Protein AF-A0A914RM95-F1 (afdb_monomer)

Nearest PDB structures (foldseek):
  8f5h-assembly1_A  TM=6.130E-01  e=3.244E-01  Mus musculus

Organism: Parascaris equorum (NCBI:txid6256)

Foldseek 3Di:
DVVVVVVVLVVVLVVVLVVLLVVLLVLCLVVLPDVQVPDPDPDPPDGDPSCVVVVVVVVVVLVVLPVPDDPVSSVVSVVSNVVSNVVSCVVRRVVVLVVLQVVLLVLLLPPPQVVNVVLLVCLVPDDQVCNLVSSVVSSNSSAGSVRSNVSSVPHPSNPVPDPPPVCPDD

Solvent-accessible surface area (backbone atoms only — not comparable to full-atom values): 9886 Å² total; per-residue (Å²): 112,71,65,58,54,52,50,54,48,51,50,52,51,49,55,50,35,53,54,49,31,54,51,52,41,57,64,40,51,65,55,39,75,47,74,68,86,76,57,90,65,92,48,98,83,63,70,61,77,85,51,49,65,57,54,52,52,52,52,53,52,53,51,53,46,56,75,73,49,55,71,72,57,37,54,57,46,49,55,52,44,50,52,33,50,52,50,34,46,48,56,53,34,54,44,46,44,55,48,52,52,51,52,22,49,51,44,64,67,65,44,57,69,72,59,44,56,52,52,52,53,48,58,70,73,48,62,76,86,49,33,37,67,71,28,42,89,59,70,25,41,86,53,50,63,71,56,50,53,51,52,57,68,69,37,82,87,55,68,88,79,65,84,77,71,80,76,75,74,130

Secondary structure (DSSP, 8-state):
-HHHHHHHHHHHHHHHHHHHHHHHHHHHHHHHTS-GGG---SSTT---GGGHHHHHHHHHHHHHHHHHS-HHHHHHHHHHHHHHHHHHIIIIIIIHHHHHHHHHHHHHHHS-HHHHHHHHHHHHHS-GGGHHHHHGGGT-TTS-HHHHHHHHHT-TTS-TT---------

Radius of gyration: 24.72 Å; Cα contacts (8 Å, |Δi|>4): 115; chains: 1; bounding box: 61×26×82 Å

pLDDT: mean 83.57, std 12.88, range [36.59, 94.31]

Sequence (170 aa):
MAEMYRHVWRQRATDMAIAFHQFVRVQLTAYAKLNWFSMDGTKPTDITPSFCPFLLEIRLLLGRIAASISPDSAFTLYSLLNEKIADALMHGVLLFQKFEEAISSLRLLSVPTGSAILLRSEIKKSPEEMTAAILAPYDASVISRRRALTLFEQRCDLQLNSDVTLRLYR

Structure (mmCIF, N/CA/C/O backbone):
data_AF-A0A914RM95-F1
#
_entry.id   AF-A0A914RM95-F1
#
loop_
_atom_site.group_PDB
_atom_site.id
_atom_site.type_symbol
_atom_site.label_atom_id
_atom_site.label_alt_id
_atom_site.label_comp_id
_atom_site.label_asym_id
_atom_site.label_entity_id
_atom_site.label_seq_id
_atom_site.pdbx_PDB_ins_code
_atom_site.Cartn_x
_atom_site.Cartn_y
_atom_site.Cartn_z
_atom_site.occupancy
_atom_site.B_iso_or_equiv
_atom_site.auth_seq_id
_atom_site.auth_comp_id
_atom_site.auth_asym_id
_atom_site.auth_atom_id
_atom_site.pdbx_PDB_model_num
ATOM 1 N N . MET A 1 1 ? 16.823 13.317 -38.630 1.00 57.78 1 MET A N 1
ATOM 2 C CA . MET A 1 1 ? 16.647 11.858 -38.432 1.00 57.78 1 MET A CA 1
ATOM 3 C C . MET A 1 1 ? 16.843 11.442 -36.968 1.00 57.78 1 MET A C 1
ATOM 5 O O . MET A 1 1 ? 15.940 10.829 -36.420 1.00 57.78 1 MET A O 1
ATOM 9 N N . ALA A 1 2 ? 17.937 11.833 -36.297 1.00 78.81 2 ALA A N 1
ATOM 10 C CA . ALA A 1 2 ? 18.174 11.524 -34.874 1.00 78.81 2 ALA A CA 1
ATOM 11 C C . ALA A 1 2 ? 17.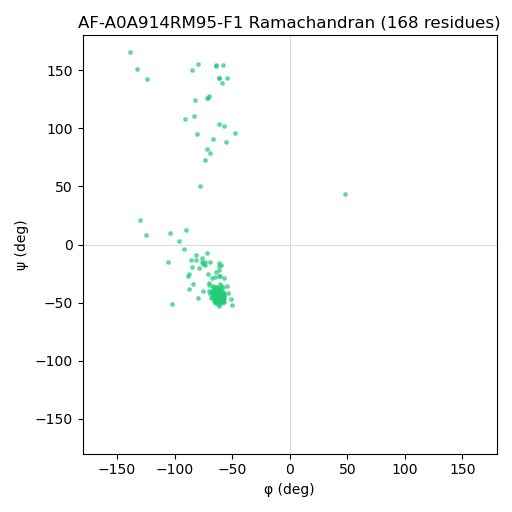079 12.039 -33.909 1.00 78.81 2 ALA A C 1
ATOM 13 O O . ALA A 1 2 ? 16.715 11.341 -32.967 1.00 78.81 2 ALA A O 1
ATOM 14 N N . GLU A 1 3 ? 16.503 13.217 -34.176 1.00 85.50 3 GLU A N 1
ATOM 15 C CA . GLU A 1 3 ? 15.447 13.793 -33.325 1.00 85.50 3 GLU A CA 1
ATOM 16 C C . GLU A 1 3 ? 14.142 12.981 -33.360 1.00 85.50 3 GLU A C 1
ATOM 18 O O . GLU A 1 3 ? 13.496 12.786 -32.335 1.00 85.50 3 GLU A O 1
ATOM 23 N N . MET A 1 4 ? 13.800 12.417 -34.523 1.00 88.56 4 MET A N 1
ATOM 24 C CA . MET A 1 4 ? 12.638 11.538 -34.682 1.00 88.56 4 MET A CA 1
ATOM 25 C C . MET A 1 4 ? 12.804 10.254 -33.859 1.00 88.56 4 MET A C 1
ATOM 27 O O . MET A 1 4 ? 11.901 9.876 -33.119 1.00 88.56 4 MET A O 1
ATOM 31 N N . TYR A 1 5 ? 13.977 9.615 -33.920 1.00 86.50 5 TYR A N 1
ATOM 32 C CA . TYR A 1 5 ? 14.265 8.418 -33.121 1.00 86.50 5 TYR A CA 1
ATOM 33 C C . TYR A 1 5 ? 14.263 8.705 -31.619 1.00 86.50 5 TYR A C 1
ATOM 35 O O . TYR A 1 5 ? 13.740 7.907 -30.842 1.00 86.50 5 TYR A O 1
ATOM 43 N N . ARG A 1 6 ? 14.781 9.866 -31.205 1.00 87.75 6 ARG A N 1
ATOM 44 C CA . ARG A 1 6 ? 14.726 10.316 -29.811 1.00 87.75 6 ARG A CA 1
ATOM 45 C C . ARG A 1 6 ? 13.286 10.514 -29.338 1.00 87.75 6 ARG A C 1
ATOM 47 O O . ARG A 1 6 ? 12.959 10.121 -28.221 1.00 87.75 6 ARG A O 1
ATOM 54 N N . HIS A 1 7 ? 12.433 11.100 -30.176 1.00 90.19 7 HIS A N 1
ATOM 55 C CA . HIS A 1 7 ? 11.020 11.292 -29.860 1.00 90.19 7 HIS A CA 1
ATOM 56 C C . HIS A 1 7 ? 10.283 9.953 -29.715 1.00 90.19 7 HIS A C 1
ATOM 58 O O . HIS A 1 7 ? 9.648 9.717 -28.691 1.00 90.19 7 HIS A O 1
ATOM 64 N N . VAL A 1 8 ? 10.451 9.040 -30.679 1.00 92.19 8 VAL A N 1
ATOM 65 C CA . VAL A 1 8 ? 9.842 7.697 -30.637 1.00 92.19 8 VAL A CA 1
ATOM 66 C C . VAL A 1 8 ? 10.322 6.905 -29.420 1.00 92.19 8 VAL A C 1
ATOM 68 O O . VAL A 1 8 ? 9.522 6.242 -28.762 1.00 92.19 8 VAL A O 1
ATOM 71 N N . TRP A 1 9 ? 11.612 6.989 -29.085 1.00 89.75 9 TRP A N 1
ATOM 72 C CA . TRP A 1 9 ? 12.155 6.365 -27.879 1.00 89.75 9 TRP A CA 1
ATOM 73 C C . TRP A 1 9 ? 11.481 6.892 -26.611 1.00 89.75 9 TRP A C 1
ATOM 75 O O . TRP A 1 9 ? 11.010 6.099 -25.798 1.00 89.75 9 TRP A O 1
ATOM 85 N N . ARG A 1 10 ? 11.391 8.220 -26.460 1.00 90.12 10 ARG A N 1
ATOM 86 C CA . ARG A 1 10 ? 10.730 8.842 -25.304 1.00 90.12 10 ARG A CA 1
ATOM 87 C C . ARG A 1 10 ? 9.282 8.393 -25.183 1.00 90.12 10 ARG A C 1
ATOM 89 O O . ARG A 1 10 ? 8.879 7.999 -24.098 1.00 90.12 10 ARG A O 1
ATOM 96 N N . GLN A 1 11 ? 8.540 8.389 -26.288 1.00 92.31 11 GLN A N 1
ATOM 97 C CA . GLN A 1 11 ? 7.151 7.942 -26.298 1.00 92.31 11 GLN A CA 1
ATOM 98 C C . GLN A 1 11 ? 7.023 6.492 -25.813 1.00 92.31 11 GLN A C 1
ATOM 100 O O . GLN A 1 11 ? 6.269 6.222 -24.885 1.00 92.31 11 GLN A O 1
ATOM 105 N N . ARG A 1 12 ? 7.839 5.573 -26.347 1.00 91.25 12 ARG A N 1
ATOM 106 C CA . ARG A 1 12 ? 7.836 4.166 -25.910 1.00 91.25 12 ARG A CA 1
ATOM 107 C C . ARG A 1 12 ? 8.221 3.997 -24.442 1.00 91.25 12 ARG A C 1
ATOM 109 O O . ARG A 1 12 ? 7.618 3.186 -23.747 1.00 91.25 12 ARG A O 1
ATOM 116 N N . ALA A 1 13 ? 9.212 4.750 -23.968 1.00 90.81 13 ALA A N 1
ATOM 117 C CA . ALA A 1 13 ? 9.614 4.734 -22.566 1.00 90.81 13 ALA A CA 1
ATOM 118 C C . ALA A 1 13 ? 8.481 5.229 -21.651 1.00 90.81 13 ALA A C 1
ATOM 120 O O . ALA A 1 13 ? 8.244 4.642 -20.596 1.00 90.81 13 ALA A O 1
ATOM 121 N N . THR A 1 14 ? 7.746 6.262 -22.069 1.00 91.50 14 THR A N 1
ATOM 122 C CA . THR A 1 14 ? 6.565 6.763 -21.356 1.00 91.50 14 THR A CA 1
ATOM 123 C C . THR A 1 14 ? 5.443 5.729 -21.323 1.00 91.50 14 THR A C 1
ATOM 125 O O . THR A 1 14 ? 4.934 5.441 -20.242 1.00 91.50 14 THR A O 1
ATOM 128 N N . ASP A 1 15 ? 5.098 5.124 -22.460 1.00 93.00 15 ASP A N 1
ATOM 129 C CA . ASP A 1 15 ? 4.050 4.096 -22.532 1.00 93.00 15 ASP A CA 1
ATOM 130 C C . ASP A 1 15 ? 4.394 2.894 -21.640 1.00 93.00 15 ASP A C 1
ATOM 132 O O . ASP A 1 15 ? 3.560 2.405 -20.872 1.00 93.00 15 ASP A O 1
ATOM 136 N N . MET A 1 16 ? 5.660 2.469 -21.668 1.00 91.25 16 MET A N 1
ATOM 137 C CA . MET A 1 16 ? 6.171 1.413 -20.801 1.00 91.25 16 MET A CA 1
ATOM 138 C C . MET A 1 16 ? 6.083 1.792 -19.319 1.00 91.25 16 MET A C 1
ATOM 140 O O . MET A 1 16 ? 5.662 0.971 -18.506 1.00 91.25 16 MET A O 1
ATOM 144 N N . ALA A 1 17 ? 6.438 3.027 -18.959 1.00 92.00 17 ALA A N 1
ATOM 145 C CA . ALA A 1 17 ? 6.336 3.507 -17.585 1.00 92.00 17 ALA A CA 1
ATOM 146 C C . ALA A 1 17 ? 4.877 3.563 -17.097 1.00 92.00 17 ALA A C 1
ATOM 148 O O . ALA A 1 17 ? 4.612 3.224 -15.945 1.00 92.00 17 ALA A O 1
ATOM 149 N N . ILE A 1 18 ? 3.921 3.932 -17.956 1.00 92.31 18 ILE A N 1
ATOM 150 C CA . ILE A 1 18 ? 2.487 3.934 -17.624 1.00 92.31 18 ILE A CA 1
ATOM 151 C C . ILE A 1 18 ? 1.986 2.508 -17.375 1.00 92.31 18 ILE A C 1
ATOM 153 O O . ILE A 1 18 ? 1.355 2.253 -16.347 1.00 92.31 18 ILE A O 1
ATOM 157 N N . ALA A 1 19 ? 2.292 1.571 -18.276 1.00 92.56 19 ALA A N 1
ATOM 158 C CA . ALA A 1 19 ? 1.903 0.170 -18.118 1.00 92.56 19 ALA A CA 1
ATOM 159 C C . ALA A 1 19 ? 2.526 -0.446 -16.855 1.00 92.56 19 ALA A C 1
ATOM 161 O O . ALA A 1 19 ? 1.851 -1.116 -16.072 1.00 92.56 19 ALA A O 1
ATOM 162 N N . PHE A 1 20 ? 3.803 -0.152 -16.608 1.00 91.94 20 PHE A N 1
ATOM 163 C CA . PHE A 1 20 ? 4.497 -0.581 -15.403 1.00 91.94 20 PHE A CA 1
ATOM 164 C C . PHE A 1 20 ? 3.880 0.012 -14.134 1.00 91.94 20 PHE A C 1
ATOM 166 O O . PHE A 1 20 ? 3.701 -0.703 -13.153 1.00 91.94 20 PHE A O 1
ATOM 173 N N . HIS A 1 21 ? 3.489 1.287 -14.153 1.00 92.06 21 HIS A N 1
ATOM 174 C CA . HIS A 1 21 ? 2.817 1.914 -13.019 1.00 92.06 21 HIS A CA 1
ATOM 175 C C . HIS A 1 21 ? 1.512 1.190 -12.659 1.00 92.06 21 HIS A C 1
ATOM 177 O O . HIS A 1 21 ? 1.269 0.891 -11.490 1.00 92.06 21 HIS A O 1
ATOM 183 N N . GLN A 1 22 ? 0.687 0.866 -13.658 1.00 90.75 22 GLN A N 1
ATOM 184 C CA . GLN A 1 22 ? -0.554 0.115 -13.446 1.00 90.75 22 GLN A CA 1
ATOM 185 C C . GLN A 1 22 ? -0.276 -1.267 -12.848 1.00 90.75 22 GLN A C 1
ATOM 187 O O . GLN A 1 22 ? -0.914 -1.652 -11.869 1.00 90.75 22 GLN A O 1
ATOM 192 N N . PHE A 1 23 ? 0.715 -1.973 -13.390 1.00 90.69 23 PHE A N 1
ATOM 193 C CA . PHE A 1 23 ? 1.163 -3.260 -12.873 1.00 90.69 23 PHE A CA 1
ATOM 194 C C . PHE A 1 23 ? 1.598 -3.174 -11.396 1.00 90.69 23 PHE A C 1
ATOM 196 O O . PHE A 1 23 ? 1.099 -3.932 -10.563 1.00 90.69 23 PHE A O 1
ATOM 203 N N . VAL A 1 24 ? 2.452 -2.202 -11.046 1.00 90.44 24 VAL A N 1
ATOM 204 C CA . VAL A 1 24 ? 2.915 -1.984 -9.666 1.00 90.44 24 VAL A CA 1
ATOM 205 C C . VAL A 1 24 ? 1.736 -1.706 -8.730 1.00 90.44 24 VAL A C 1
ATOM 207 O O . VAL A 1 24 ? 1.651 -2.304 -7.660 1.00 90.44 24 VAL A O 1
ATOM 210 N N . ARG A 1 25 ? 0.789 -0.846 -9.129 1.00 88.38 25 ARG A N 1
ATOM 211 C CA . ARG A 1 25 ? -0.395 -0.530 -8.311 1.00 88.38 25 ARG A CA 1
ATOM 212 C C . ARG A 1 25 ? -1.244 -1.761 -8.006 1.00 88.38 25 ARG A C 1
ATOM 214 O O . ARG A 1 25 ? -1.693 -1.924 -6.871 1.00 88.38 25 ARG A O 1
ATOM 221 N N . VAL A 1 26 ? -1.465 -2.623 -8.997 1.00 87.19 26 VAL A N 1
ATOM 222 C CA . VAL A 1 26 ? -2.238 -3.858 -8.808 1.00 87.19 26 VAL A CA 1
ATOM 223 C C . VAL A 1 26 ? -1.526 -4.788 -7.827 1.00 87.19 26 VAL A C 1
ATOM 225 O O . VAL A 1 26 ? -2.153 -5.228 -6.863 1.00 87.19 26 VAL A O 1
ATOM 228 N N . GLN A 1 27 ? -0.218 -5.008 -7.993 1.00 85.88 27 GLN A N 1
ATOM 229 C CA . GLN A 1 27 ? 0.545 -5.871 -7.082 1.00 85.88 27 GLN A CA 1
ATOM 230 C C . GLN A 1 27 ? 0.570 -5.340 -5.644 1.00 85.88 27 GLN A C 1
ATOM 232 O O . GLN A 1 27 ? 0.409 -6.097 -4.685 1.00 85.88 27 GLN A O 1
ATOM 237 N N . LEU A 1 28 ? 0.695 -4.023 -5.475 1.00 86.69 28 LEU A N 1
ATOM 238 C CA . LEU A 1 28 ? 0.700 -3.395 -4.155 1.00 86.69 28 LEU A CA 1
ATOM 239 C C . LEU A 1 28 ? -0.679 -3.360 -3.485 1.00 86.69 28 LEU A C 1
ATOM 241 O O . LEU A 1 28 ? -0.749 -3.159 -2.276 1.00 86.69 28 LEU A O 1
ATOM 245 N N . THR A 1 29 ? -1.778 -3.590 -4.211 1.00 82.62 29 THR A N 1
ATOM 246 C CA . THR A 1 29 ? -3.134 -3.542 -3.632 1.00 82.62 29 THR A CA 1
ATOM 247 C C . THR A 1 29 ? -3.346 -4.630 -2.580 1.00 82.62 29 THR A C 1
ATOM 249 O O . THR A 1 29 ? -3.965 -4.380 -1.548 1.00 82.62 29 THR A O 1
ATOM 252 N N . ALA A 1 30 ? -2.833 -5.841 -2.817 1.00 81.06 30 ALA A N 1
ATOM 253 C CA . ALA A 1 30 ? -2.907 -6.917 -1.830 1.00 81.06 30 ALA A CA 1
ATOM 254 C C . ALA A 1 30 ? -2.062 -6.587 -0.593 1.00 81.06 30 ALA A C 1
ATOM 256 O O . ALA A 1 30 ? -2.501 -6.799 0.533 1.00 81.06 30 ALA A O 1
ATOM 257 N N . TYR A 1 31 ? -0.882 -6.005 -0.815 1.00 82.31 31 TYR A N 1
ATOM 258 C CA . TYR A 1 31 ? 0.030 -5.593 0.243 1.00 82.31 31 TYR A CA 1
ATOM 259 C C . TYR A 1 31 ? -0.538 -4.472 1.123 1.00 82.31 31 TYR A C 1
ATOM 261 O O . TYR A 1 31 ? -0.438 -4.538 2.344 1.00 82.31 31 TYR A O 1
ATOM 269 N N . ALA A 1 32 ? -1.187 -3.476 0.514 1.00 77.69 32 ALA A N 1
ATOM 270 C CA . ALA A 1 32 ? -1.796 -2.341 1.208 1.00 77.69 32 ALA A CA 1
ATOM 271 C C . ALA A 1 32 ? -2.893 -2.753 2.201 1.00 77.69 32 ALA A C 1
ATOM 273 O O . ALA A 1 32 ? -3.123 -2.050 3.178 1.00 77.69 32 ALA A O 1
ATOM 274 N N . LYS A 1 33 ? -3.550 -3.896 1.967 1.00 74.75 33 LYS A N 1
ATOM 275 C CA . LYS A 1 33 ? -4.584 -4.454 2.854 1.00 74.75 33 LYS A CA 1
ATOM 276 C C . LYS A 1 33 ? -4.016 -5.220 4.051 1.00 74.75 33 LYS A C 1
ATOM 278 O O . LYS A 1 33 ? -4.776 -5.642 4.917 1.00 74.75 33 LYS A O 1
ATOM 283 N N . LEU A 1 34 ? -2.708 -5.470 4.081 1.00 75.19 34 LEU A N 1
ATOM 284 C CA . LEU A 1 34 ? -2.057 -6.132 5.206 1.00 75.19 34 LEU A CA 1
ATOM 285 C C . LEU A 1 34 ? -1.711 -5.108 6.288 1.00 75.19 34 LEU A C 1
ATOM 287 O O . LEU A 1 34 ? -1.350 -3.973 5.989 1.00 75.19 34 LEU A O 1
ATOM 291 N N . ASN A 1 35 ? -1.697 -5.543 7.547 1.00 68.25 35 ASN A N 1
ATOM 292 C CA . ASN A 1 35 ? -1.213 -4.733 8.668 1.00 68.25 35 ASN A CA 1
ATOM 293 C C . ASN A 1 35 ? 0.327 -4.709 8.728 1.00 68.25 35 ASN A C 1
ATOM 295 O O . ASN A 1 35 ? 0.930 -4.989 9.755 1.00 68.25 35 ASN A O 1
ATOM 299 N N . TRP A 1 36 ? 1.002 -4.412 7.616 1.00 70.44 36 TRP A N 1
ATOM 300 C CA . TRP A 1 36 ? 2.470 -4.467 7.527 1.00 70.44 36 TRP A CA 1
ATOM 301 C C . TRP A 1 36 ? 3.182 -3.491 8.485 1.00 70.44 36 TRP A C 1
ATOM 303 O O . TRP A 1 36 ? 4.333 -3.712 8.846 1.00 70.44 36 TRP A O 1
ATOM 313 N N . PHE A 1 37 ? 2.496 -2.437 8.928 1.00 64.50 37 PHE A N 1
ATOM 314 C CA . PHE A 1 37 ? 2.966 -1.454 9.910 1.00 64.50 37 PHE A CA 1
ATOM 315 C C . PHE A 1 37 ? 2.933 -1.961 11.360 1.00 64.50 37 PHE A C 1
ATOM 317 O O . PHE A 1 37 ? 3.535 -1.338 12.229 1.00 64.50 37 PHE A O 1
ATOM 324 N N . SER A 1 38 ? 2.227 -3.064 11.635 1.00 64.31 38 SER A N 1
ATOM 325 C CA . SER A 1 38 ? 2.254 -3.740 12.936 1.00 64.31 38 SER A CA 1
ATOM 326 C C . SER A 1 38 ? 3.353 -4.804 13.007 1.00 64.31 38 SER A C 1
ATOM 328 O O . SER A 1 38 ? 3.321 -5.656 13.889 1.00 64.31 38 SER A O 1
ATOM 330 N N . MET A 1 39 ? 4.280 -4.816 12.044 1.00 70.06 39 MET A N 1
ATOM 331 C CA . MET A 1 39 ? 5.451 -5.680 12.081 1.00 70.06 39 MET A CA 1
ATOM 332 C C . MET A 1 39 ? 6.409 -5.189 13.168 1.00 70.06 39 MET A C 1
ATOM 334 O O . MET A 1 39 ? 6.849 -4.038 13.135 1.00 70.06 39 MET A O 1
ATOM 338 N N . ASP A 1 40 ? 6.787 -6.085 14.078 1.00 63.31 40 ASP A N 1
ATOM 339 C CA . ASP A 1 40 ? 7.869 -5.852 15.032 1.00 63.31 40 ASP A CA 1
ATOM 340 C C . ASP A 1 40 ? 9.216 -5.894 14.294 1.00 63.31 40 ASP A C 1
ATOM 342 O O . ASP A 1 40 ? 9.890 -6.923 14.210 1.00 63.31 40 ASP A O 1
ATOM 346 N N . GLY A 1 41 ? 9.581 -4.769 13.678 1.00 68.25 41 GLY A N 1
ATOM 347 C CA . GLY A 1 41 ? 10.871 -4.593 13.023 1.00 68.25 41 GLY A CA 1
ATOM 348 C C . GLY A 1 41 ? 11.994 -4.483 14.053 1.00 68.25 41 GLY A C 1
ATOM 349 O O . GLY A 1 41 ? 11.961 -3.633 14.940 1.00 68.25 41 GLY A O 1
ATOM 350 N N . THR A 1 42 ? 13.023 -5.314 13.912 1.00 70.88 42 THR A N 1
ATOM 351 C CA . THR A 1 42 ? 14.258 -5.228 14.708 1.00 70.88 42 THR A CA 1
ATOM 352 C C . THR A 1 42 ? 15.278 -4.285 14.076 1.00 70.88 42 THR A C 1
ATOM 354 O O . THR A 1 42 ? 16.127 -3.725 14.772 1.00 70.88 42 THR A O 1
ATOM 357 N N . LYS A 1 43 ? 15.209 -4.100 12.750 1.00 74.25 43 LYS A N 1
ATOM 358 C CA . LYS A 1 43 ? 16.132 -3.278 11.963 1.00 74.25 43 LYS A CA 1
ATOM 359 C C . LYS A 1 43 ? 15.374 -2.357 11.001 1.00 74.25 43 LYS A C 1
ATOM 361 O O . LYS A 1 43 ? 14.336 -2.747 10.476 1.00 74.25 43 LYS A O 1
ATOM 366 N N . PRO A 1 44 ? 15.935 -1.181 10.659 1.00 67.56 44 PRO A N 1
ATOM 367 C CA . PRO A 1 44 ? 15.336 -0.262 9.681 1.00 67.56 44 PRO A CA 1
ATOM 368 C C . PRO A 1 44 ? 15.149 -0.848 8.272 1.00 67.56 44 PRO A C 1
ATOM 370 O O . PRO A 1 44 ? 14.418 -0.287 7.464 1.00 67.56 44 PRO A O 1
ATOM 373 N N . THR A 1 45 ? 15.842 -1.945 7.961 1.00 75.00 45 THR A N 1
ATOM 374 C CA . THR A 1 45 ? 15.777 -2.655 6.677 1.00 75.00 45 THR A CA 1
ATOM 375 C C . THR A 1 45 ? 14.814 -3.837 6.696 1.00 75.00 45 THR A C 1
ATOM 377 O O . THR A 1 45 ? 14.780 -4.588 5.723 1.00 75.00 45 THR A O 1
ATOM 380 N N . ASP A 1 46 ? 14.099 -4.063 7.800 1.00 74.75 46 ASP A N 1
ATOM 381 C CA . ASP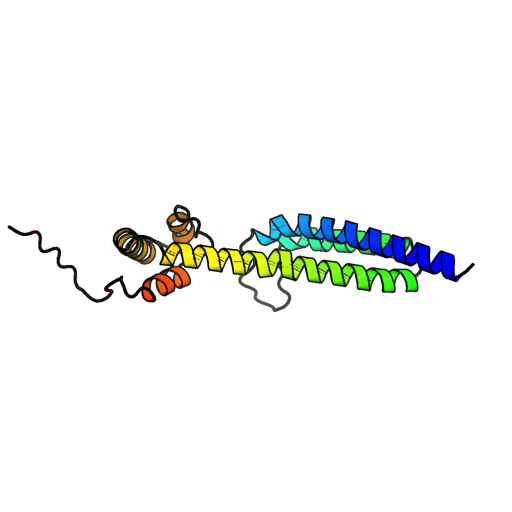 A 1 46 ? 13.145 -5.160 7.887 1.00 74.75 46 ASP A CA 1
ATOM 3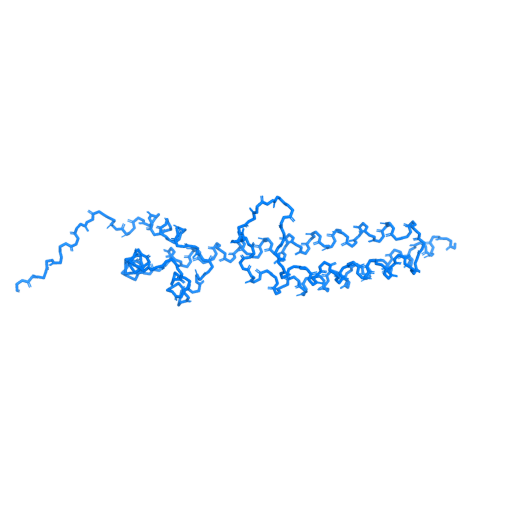82 C C . ASP A 1 46 ? 11.944 -4.853 6.992 1.00 74.75 46 ASP A C 1
ATOM 384 O O . ASP A 1 46 ? 11.338 -3.782 7.044 1.00 74.75 46 ASP A O 1
ATOM 388 N N . ILE A 1 47 ? 11.626 -5.813 6.131 1.00 76.56 47 ILE A N 1
ATOM 389 C CA . ILE A 1 47 ? 10.493 -5.759 5.218 1.00 76.56 47 ILE A CA 1
ATOM 390 C C . ILE A 1 47 ? 9.657 -7.002 5.492 1.00 76.56 47 ILE A C 1
ATOM 392 O O . ILE A 1 47 ? 10.197 -8.081 5.749 1.00 76.56 47 ILE A O 1
ATOM 396 N N . THR A 1 48 ? 8.336 -6.869 5.440 1.00 83.88 48 THR A N 1
ATOM 397 C CA . THR A 1 48 ? 7.455 -8.017 5.640 1.00 83.88 48 THR A CA 1
ATOM 398 C C . THR A 1 48 ? 7.700 -9.092 4.564 1.00 83.88 48 THR A C 1
ATOM 400 O O . THR A 1 48 ? 7.901 -8.772 3.385 1.00 83.88 48 THR A O 1
ATOM 403 N N . PRO A 1 49 ? 7.627 -10.389 4.921 1.00 84.81 49 PRO A N 1
ATOM 404 C CA . PRO A 1 49 ? 7.803 -11.475 3.956 1.00 84.81 49 PRO A CA 1
ATOM 405 C C . PRO A 1 49 ? 6.827 -11.418 2.771 1.00 84.81 49 PRO A C 1
ATOM 407 O O . PRO A 1 49 ? 7.162 -11.852 1.670 1.00 84.81 49 PRO A O 1
ATOM 410 N N . SER A 1 50 ? 5.633 -10.852 2.969 1.00 84.88 50 SER A N 1
ATOM 411 C CA . SER A 1 50 ? 4.622 -10.672 1.922 1.00 84.88 50 SER A CA 1
ATOM 412 C C . SER A 1 50 ? 5.005 -9.633 0.863 1.00 84.88 50 SER A C 1
ATOM 414 O O . SER A 1 50 ? 4.411 -9.634 -0.213 1.00 84.88 50 SER A O 1
ATOM 416 N N . PHE A 1 51 ? 6.006 -8.783 1.115 1.00 87.75 51 PHE A N 1
ATOM 417 C CA . PHE A 1 51 ? 6.542 -7.846 0.123 1.00 87.75 51 PHE A CA 1
ATOM 418 C C . PHE A 1 51 ? 7.608 -8.480 -0.788 1.00 87.75 51 PHE A C 1
ATOM 420 O O . PHE A 1 51 ? 7.880 -7.981 -1.881 1.00 87.75 51 PHE A O 1
ATOM 427 N N . CYS A 1 52 ? 8.218 -9.597 -0.374 1.00 87.75 52 CYS A N 1
ATOM 428 C CA . CYS A 1 52 ? 9.288 -10.263 -1.123 1.00 87.75 52 CYS A CA 1
ATOM 429 C C . CYS A 1 52 ? 8.893 -10.695 -2.549 1.00 87.75 52 CYS A C 1
ATOM 431 O O . CYS A 1 52 ? 9.710 -10.496 -3.453 1.00 87.75 52 CYS A O 1
ATOM 433 N N . PRO A 1 53 ? 7.683 -11.240 -2.806 1.00 89.38 53 PRO A N 1
ATOM 434 C CA . PRO A 1 53 ? 7.252 -11.569 -4.165 1.00 89.38 53 PRO A CA 1
ATOM 435 C C . PRO A 1 53 ? 7.283 -10.357 -5.103 1.00 89.38 53 PRO A C 1
ATOM 437 O O . PRO A 1 53 ? 7.802 -10.458 -6.212 1.00 89.38 53 PRO A O 1
ATOM 440 N N . PHE A 1 54 ? 6.822 -9.195 -4.625 1.00 89.88 54 PHE A N 1
ATOM 441 C CA . PHE A 1 54 ? 6.869 -7.946 -5.382 1.00 89.88 54 PHE A CA 1
ATOM 442 C C . PHE A 1 54 ? 8.315 -7.545 -5.709 1.00 89.88 54 PHE A C 1
ATOM 444 O O . PHE A 1 54 ? 8.637 -7.299 -6.870 1.00 89.88 54 PHE A O 1
ATOM 451 N N . LEU A 1 55 ? 9.219 -7.551 -4.722 1.00 90.00 55 LEU A N 1
ATOM 452 C CA . LEU A 1 55 ? 10.635 -7.223 -4.945 1.00 90.00 55 LEU A CA 1
ATOM 453 C C . LEU A 1 55 ? 11.306 -8.145 -5.968 1.00 90.00 55 LEU A C 1
ATOM 455 O O . LEU A 1 55 ? 12.081 -7.680 -6.809 1.00 90.00 55 LEU A O 1
ATOM 459 N N . LEU A 1 56 ? 11.016 -9.447 -5.902 1.00 90.25 56 LEU A N 1
ATOM 460 C CA . LEU A 1 56 ? 11.554 -10.420 -6.846 1.00 90.25 56 LEU A CA 1
ATOM 461 C C . LEU A 1 56 ? 11.066 -10.131 -8.267 1.00 90.25 56 LEU A C 1
ATOM 463 O O . LEU A 1 56 ? 11.858 -10.150 -9.207 1.00 90.25 56 LEU A O 1
ATOM 467 N N . GLU A 1 57 ? 9.784 -9.823 -8.425 1.00 90.75 57 GLU A N 1
ATOM 468 C CA . GLU A 1 57 ? 9.199 -9.542 -9.730 1.00 90.75 57 GLU A CA 1
ATOM 469 C C . GLU A 1 57 ? 9.753 -8.252 -10.347 1.00 90.75 57 GLU A C 1
ATOM 471 O O . GLU A 1 57 ? 10.165 -8.256 -11.510 1.00 90.75 57 GLU A O 1
ATOM 476 N N . ILE A 1 58 ? 9.891 -7.182 -9.554 1.00 90.94 58 ILE A N 1
ATOM 477 C CA . ILE A 1 58 ? 10.567 -5.951 -9.989 1.00 90.94 58 ILE A CA 1
ATOM 478 C C . ILE A 1 58 ? 12.007 -6.245 -10.412 1.00 90.94 58 ILE A C 1
ATOM 480 O O . ILE A 1 58 ? 12.428 -5.823 -11.490 1.00 90.94 58 ILE A O 1
ATOM 484 N N . ARG A 1 59 ? 12.761 -7.018 -9.620 1.00 91.31 59 ARG A N 1
ATOM 485 C CA . ARG A 1 59 ? 14.141 -7.396 -9.959 1.00 91.31 59 ARG A CA 1
ATOM 486 C C . ARG A 1 59 ? 14.221 -8.139 -11.295 1.00 91.31 59 ARG A C 1
ATOM 488 O O . ARG A 1 59 ? 15.112 -7.852 -12.094 1.00 91.31 59 ARG A O 1
ATOM 495 N N . LEU A 1 60 ? 13.309 -9.078 -11.545 1.00 90.44 60 LEU A N 1
ATOM 496 C CA . LEU A 1 60 ? 13.262 -9.833 -12.800 1.00 90.44 60 LEU A CA 1
ATOM 497 C C . LEU A 1 60 ? 12.931 -8.930 -13.994 1.00 90.44 60 LEU A C 1
ATOM 499 O O . LEU A 1 60 ? 13.570 -9.047 -15.041 1.00 90.44 60 LEU A O 1
ATOM 503 N N . LEU A 1 61 ? 11.974 -8.011 -13.843 1.00 89.00 61 LEU A N 1
ATOM 504 C CA . LEU A 1 61 ? 11.605 -7.056 -14.890 1.00 89.00 61 LEU A CA 1
ATOM 505 C C . LEU A 1 61 ? 12.758 -6.106 -15.226 1.00 89.00 61 LEU A C 1
ATOM 507 O O . LEU A 1 61 ? 13.100 -5.959 -16.399 1.00 89.00 61 LEU A O 1
ATOM 511 N N . LEU A 1 62 ? 13.410 -5.526 -14.214 1.00 87.81 62 LEU A N 1
ATOM 512 C CA . LEU A 1 62 ? 14.578 -4.665 -14.415 1.00 87.81 62 LEU A CA 1
ATOM 513 C C . LEU A 1 62 ? 15.730 -5.429 -15.082 1.00 87.81 62 LEU A C 1
ATOM 515 O O . LEU A 1 62 ? 16.352 -4.910 -16.004 1.00 87.81 62 LEU A O 1
ATOM 519 N N . GLY A 1 63 ? 15.964 -6.688 -14.697 1.00 88.50 63 GLY A N 1
ATOM 520 C CA . GLY A 1 63 ? 16.964 -7.541 -15.344 1.00 88.50 63 GLY A CA 1
ATOM 521 C C . GLY A 1 63 ? 16.691 -7.765 -16.836 1.00 88.50 63 GLY A C 1
ATOM 522 O O . GLY A 1 63 ? 17.606 -7.668 -17.653 1.00 88.50 63 GLY A O 1
ATOM 523 N N . ARG A 1 64 ? 15.427 -8.000 -17.216 1.00 89.88 64 ARG A N 1
ATOM 524 C CA . ARG A 1 64 ? 15.025 -8.142 -18.629 1.00 89.88 64 ARG A CA 1
ATOM 525 C C . ARG A 1 64 ? 15.226 -6.851 -19.418 1.00 89.88 64 ARG A C 1
ATOM 527 O O . ARG A 1 64 ? 15.664 -6.905 -20.566 1.00 89.88 64 ARG A O 1
ATOM 534 N N . ILE A 1 65 ? 14.934 -5.704 -18.806 1.00 87.06 65 ILE A N 1
ATOM 535 C CA . ILE A 1 65 ? 15.167 -4.388 -19.407 1.00 87.06 65 ILE A CA 1
ATOM 536 C C . ILE A 1 65 ? 16.657 -4.194 -19.673 1.00 87.06 65 ILE A C 1
ATOM 538 O O . ILE A 1 65 ? 17.027 -3.937 -20.814 1.00 87.06 65 ILE A O 1
ATOM 542 N N . ALA A 1 66 ? 17.508 -4.392 -18.661 1.00 87.19 66 ALA A N 1
ATOM 543 C CA . ALA A 1 66 ? 18.960 -4.239 -18.788 1.00 87.19 66 ALA A CA 1
ATOM 544 C C . ALA A 1 66 ? 19.554 -5.092 -19.919 1.00 87.19 66 ALA A C 1
ATOM 546 O O . ALA A 1 66 ? 20.482 -4.657 -20.590 1.00 87.19 66 ALA A O 1
ATOM 547 N N . ALA A 1 67 ? 19.016 -6.295 -20.138 1.00 91.56 67 ALA A N 1
ATOM 548 C CA . ALA A 1 67 ? 19.471 -7.194 -21.196 1.00 91.56 67 ALA A CA 1
ATOM 549 C C . ALA A 1 67 ? 19.016 -6.777 -22.609 1.00 91.56 67 ALA A C 1
ATOM 551 O O . ALA A 1 67 ? 19.564 -7.270 -23.592 1.00 91.56 67 ALA A O 1
ATOM 552 N N . SER A 1 68 ? 18.011 -5.902 -22.724 1.00 90.00 68 SER A N 1
ATOM 553 C CA . SER A 1 68 ? 17.331 -5.601 -23.993 1.00 90.00 68 SER A CA 1
ATOM 554 C C . SER A 1 68 ? 17.692 -4.241 -24.596 1.00 90.00 68 SER A C 1
ATOM 556 O O . SER A 1 68 ? 17.376 -3.994 -25.759 1.00 90.00 68 SER A O 1
ATOM 558 N N . ILE A 1 69 ? 18.309 -3.337 -23.828 1.00 89.88 69 ILE A N 1
ATOM 559 C CA . ILE A 1 69 ? 18.620 -1.964 -24.262 1.00 89.88 69 ILE A CA 1
ATOM 560 C C . ILE A 1 69 ? 20.014 -1.527 -23.804 1.00 89.88 69 ILE A C 1
ATOM 562 O O . ILE A 1 69 ? 20.628 -2.154 -22.945 1.00 89.88 69 ILE A O 1
ATOM 566 N N . SER A 1 70 ? 20.520 -0.431 -24.379 1.00 92.06 70 SER A N 1
ATOM 567 C CA . SER A 1 70 ? 21.822 0.117 -23.989 1.00 92.06 70 SER A CA 1
ATOM 568 C C . SER A 1 70 ? 21.831 0.598 -22.528 1.00 92.06 70 SER A C 1
ATOM 570 O O . SER A 1 70 ? 20.784 1.023 -22.026 1.00 92.06 70 SER A O 1
ATOM 572 N N . PRO A 1 71 ? 22.999 0.618 -21.856 1.00 89.81 71 PRO A N 1
ATOM 573 C CA . PRO A 1 71 ? 23.113 1.086 -20.472 1.00 89.81 71 PRO A CA 1
ATOM 574 C C . PRO A 1 71 ? 22.539 2.492 -20.239 1.00 89.81 71 PRO A C 1
ATOM 576 O O . PRO A 1 71 ? 21.804 2.699 -19.276 1.00 89.81 71 PRO A O 1
ATOM 579 N N . ASP A 1 72 ? 22.786 3.435 -21.152 1.00 87.94 72 ASP A N 1
ATOM 580 C CA . ASP A 1 72 ? 22.277 4.813 -21.042 1.00 87.94 72 ASP A CA 1
ATOM 581 C C . ASP A 1 72 ? 20.744 4.880 -21.138 1.00 87.94 72 ASP A C 1
ATOM 583 O O . ASP A 1 72 ? 20.067 5.620 -20.413 1.00 87.94 72 ASP A O 1
ATOM 587 N N . SER A 1 73 ? 20.175 4.059 -22.025 1.00 88.44 73 SER A N 1
ATOM 588 C CA . SER A 1 73 ? 18.727 3.930 -22.190 1.00 88.44 73 SER A CA 1
ATOM 589 C C . SER A 1 73 ? 18.098 3.274 -20.960 1.00 88.44 73 SER A C 1
ATOM 591 O O . SER A 1 73 ? 17.051 3.725 -20.492 1.00 88.44 73 SER A O 1
ATOM 593 N N . ALA A 1 74 ? 18.756 2.249 -20.406 1.00 89.38 74 ALA A N 1
ATOM 594 C CA . ALA A 1 74 ? 18.338 1.581 -19.180 1.00 89.38 74 ALA A CA 1
ATOM 595 C C . ALA A 1 74 ? 18.350 2.536 -17.991 1.00 89.38 74 ALA A C 1
ATOM 597 O O . ALA A 1 74 ? 17.365 2.589 -17.265 1.00 89.38 74 ALA A O 1
ATOM 598 N N . PHE A 1 75 ? 19.395 3.351 -17.835 1.00 88.50 75 PHE A N 1
ATOM 599 C CA . PHE A 1 75 ? 19.469 4.348 -16.769 1.00 88.50 75 PHE A CA 1
ATOM 600 C C . PHE A 1 75 ? 18.291 5.331 -16.817 1.00 88.50 75 PHE A C 1
ATOM 602 O O . PHE A 1 75 ? 17.608 5.548 -15.814 1.00 88.50 75 PHE A O 1
ATOM 609 N N . THR A 1 76 ? 18.006 5.871 -18.005 1.00 87.06 76 THR A N 1
ATOM 610 C CA . THR A 1 76 ? 16.872 6.783 -18.213 1.00 87.06 76 THR A CA 1
ATOM 611 C C . THR A 1 76 ? 15.546 6.108 -17.863 1.00 87.06 76 THR A C 1
ATOM 613 O O . THR A 1 76 ? 14.710 6.683 -17.1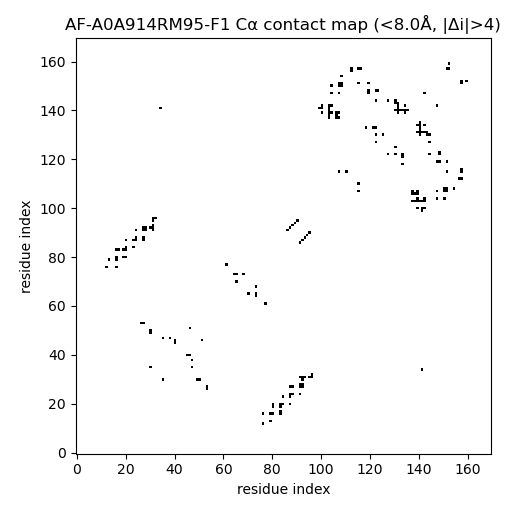65 1.00 87.06 76 THR A O 1
ATOM 616 N N . LEU A 1 77 ? 15.355 4.868 -18.317 1.00 89.81 77 LEU A N 1
ATOM 617 C CA . LEU A 1 77 ? 14.136 4.119 -18.051 1.00 89.81 77 LEU A CA 1
ATOM 618 C C . LEU A 1 77 ? 14.004 3.767 -16.563 1.00 89.81 77 LEU A C 1
ATOM 620 O O . LEU A 1 77 ? 12.928 3.934 -16.005 1.00 89.81 77 LEU A O 1
ATOM 624 N N . TYR A 1 78 ? 15.081 3.375 -15.881 1.00 90.56 78 TYR A N 1
ATOM 625 C CA . TYR A 1 78 ? 15.070 3.111 -14.440 1.00 90.56 78 TYR A CA 1
ATOM 626 C C . TYR A 1 78 ? 14.664 4.331 -13.626 1.00 90.56 78 TYR A C 1
ATOM 628 O O . TYR A 1 78 ? 13.919 4.182 -12.664 1.00 90.56 78 TYR A O 1
ATOM 636 N N . SER A 1 79 ? 15.090 5.532 -14.020 1.00 89.56 79 SER A N 1
ATOM 637 C CA . SER A 1 79 ? 14.639 6.763 -13.369 1.00 89.56 79 SER A CA 1
ATOM 638 C C . SER A 1 79 ? 13.116 6.926 -13.467 1.00 89.56 79 SER A C 1
ATOM 640 O O . SER A 1 79 ? 12.463 7.128 -12.443 1.00 89.56 79 SER A O 1
ATOM 642 N N . LEU A 1 80 ? 12.540 6.727 -14.659 1.00 89.56 80 LEU A N 1
ATOM 643 C CA . LEU A 1 80 ? 11.088 6.786 -14.875 1.00 89.56 80 LEU A CA 1
ATOM 644 C C . LEU A 1 80 ? 10.339 5.695 -14.099 1.00 89.56 80 LEU A C 1
ATOM 646 O O . LEU A 1 80 ? 9.315 5.963 -13.477 1.00 89.56 80 LEU A O 1
ATOM 650 N N . LEU A 1 81 ? 10.841 4.459 -14.117 1.00 92.31 81 LEU A N 1
ATOM 651 C CA . LEU A 1 81 ? 10.210 3.341 -13.415 1.00 92.31 81 LEU A CA 1
ATOM 652 C C . LEU A 1 81 ? 10.277 3.522 -11.894 1.00 92.31 81 LEU A C 1
ATOM 654 O O . LEU A 1 81 ? 9.286 3.267 -11.213 1.00 92.31 81 LEU A O 1
ATOM 658 N N . ASN A 1 82 ? 11.399 4.014 -11.364 1.00 91.00 82 ASN A N 1
ATOM 659 C CA . ASN A 1 82 ? 11.548 4.315 -9.941 1.00 91.00 82 ASN A CA 1
ATOM 660 C C . ASN A 1 82 ? 10.584 5.415 -9.491 1.00 91.00 82 ASN A C 1
ATOM 662 O O . ASN A 1 82 ? 9.981 5.282 -8.429 1.00 91.00 82 ASN A O 1
ATOM 666 N N . GLU A 1 83 ? 10.382 6.458 -10.305 1.00 91.75 83 GLU A N 1
ATOM 667 C CA . GLU A 1 83 ? 9.366 7.483 -10.040 1.00 91.75 83 GLU A CA 1
ATOM 668 C C . GLU A 1 83 ? 7.968 6.855 -9.922 1.00 91.75 83 GLU A C 1
ATOM 670 O O . GLU A 1 83 ? 7.232 7.152 -8.983 1.00 91.75 83 GLU A O 1
ATOM 675 N N . LYS A 1 84 ? 7.615 5.922 -10.818 1.00 91.75 84 LYS A N 1
ATOM 676 C CA . LYS A 1 84 ? 6.316 5.230 -10.772 1.00 91.75 84 LYS A CA 1
ATOM 677 C C . LYS A 1 84 ? 6.173 4.254 -9.609 1.00 91.75 84 LYS A C 1
ATOM 679 O O . LYS A 1 84 ? 5.077 4.128 -9.071 1.00 91.75 84 LYS A O 1
ATOM 684 N N . ILE A 1 85 ? 7.250 3.592 -9.184 1.00 90.88 85 ILE A N 1
ATOM 685 C CA . ILE A 1 85 ? 7.237 2.768 -7.964 1.00 90.88 85 ILE A CA 1
ATOM 686 C C . ILE A 1 85 ? 7.007 3.654 -6.740 1.00 90.88 85 ILE A C 1
ATOM 688 O O . ILE A 1 85 ? 6.165 3.328 -5.906 1.00 90.88 85 ILE A O 1
ATOM 692 N N . ALA A 1 86 ? 7.728 4.774 -6.643 1.00 88.50 86 ALA A N 1
ATOM 693 C CA . ALA A 1 86 ? 7.586 5.712 -5.536 1.00 88.50 86 ALA A CA 1
ATOM 694 C C . ALA A 1 86 ? 6.162 6.281 -5.465 1.00 88.50 86 ALA A C 1
ATOM 696 O O . ALA A 1 86 ? 5.551 6.264 -4.397 1.00 88.50 86 ALA A O 1
ATOM 697 N N . ASP A 1 87 ? 5.612 6.709 -6.604 1.00 89.44 87 ASP A N 1
ATOM 698 C CA . ASP A 1 87 ? 4.238 7.205 -6.707 1.00 89.44 87 ASP A CA 1
ATOM 699 C C . ASP A 1 87 ? 3.214 6.159 -6.240 1.00 89.44 87 ASP A C 1
ATOM 701 O O . ASP A 1 87 ? 2.366 6.443 -5.389 1.00 89.44 87 ASP A O 1
ATOM 705 N N . ALA A 1 88 ? 3.340 4.917 -6.718 1.00 87.62 88 ALA A N 1
ATOM 706 C CA . ALA A 1 88 ? 2.444 3.828 -6.345 1.00 87.62 88 ALA A CA 1
ATOM 707 C C . ALA A 1 88 ? 2.546 3.439 -4.861 1.00 87.62 88 ALA A C 1
ATOM 709 O O . ALA A 1 88 ? 1.524 3.154 -4.237 1.00 87.62 88 ALA A O 1
ATOM 710 N N . LEU A 1 89 ? 3.748 3.441 -4.276 1.00 84.69 89 LEU A N 1
ATOM 711 C CA . LEU A 1 89 ? 3.940 3.167 -2.848 1.00 84.69 89 LEU A CA 1
ATOM 712 C C . LEU A 1 89 ? 3.336 4.279 -1.979 1.00 84.69 89 LEU A C 1
ATOM 714 O O . LEU A 1 89 ? 2.620 3.994 -1.017 1.00 84.69 89 LEU A O 1
ATOM 718 N N . MET A 1 90 ? 3.569 5.543 -2.339 1.00 82.00 90 MET A N 1
ATOM 719 C CA . MET A 1 90 ? 3.046 6.694 -1.599 1.00 82.00 90 MET A CA 1
ATOM 720 C C . MET A 1 90 ? 1.517 6.762 -1.658 1.00 82.00 90 MET A C 1
ATOM 722 O O . MET A 1 90 ? 0.864 6.856 -0.618 1.00 82.00 90 MET A O 1
ATOM 726 N N . HIS A 1 91 ? 0.930 6.671 -2.852 1.00 78.12 91 HIS A N 1
ATOM 727 C CA . HIS A 1 91 ? -0.514 6.830 -3.033 1.00 78.12 91 HIS A CA 1
ATOM 728 C C . HIS A 1 91 ? -1.312 5.552 -2.773 1.00 78.12 91 HIS A C 1
ATOM 730 O O . HIS A 1 91 ? -2.430 5.622 -2.268 1.00 78.12 91 HIS A O 1
ATOM 736 N N . GLY A 1 92 ? -0.755 4.387 -3.099 1.00 71.75 92 GLY A N 1
ATOM 737 C CA . GLY A 1 92 ? -1.452 3.107 -2.992 1.00 71.75 92 GLY A CA 1
ATOM 738 C C . GLY A 1 92 ? -1.341 2.447 -1.621 1.00 71.75 92 GLY A C 1
ATOM 739 O O . GLY A 1 92 ? -2.318 1.873 -1.155 1.00 71.75 92 GLY A O 1
ATOM 740 N N . VAL A 1 93 ? -0.176 2.529 -0.972 1.00 70.56 93 VAL A N 1
ATOM 741 C CA . VAL A 1 93 ? 0.077 1.827 0.299 1.00 70.56 93 VAL A CA 1
ATOM 742 C C . VAL A 1 93 ? -0.029 2.787 1.481 1.00 70.56 93 VAL A C 1
ATOM 744 O O . VAL A 1 93 ? -0.773 2.531 2.422 1.00 70.56 93 VAL A O 1
ATOM 747 N N . LEU A 1 94 ? 0.671 3.924 1.429 1.00 68.06 94 LEU A N 1
ATOM 748 C CA . LEU A 1 94 ? 0.777 4.826 2.581 1.00 68.06 94 LEU A CA 1
ATOM 749 C C . LEU A 1 94 ? -0.450 5.730 2.766 1.00 68.06 94 LEU A C 1
ATOM 751 O O . LEU A 1 94 ? -0.937 5.886 3.886 1.00 68.06 94 LEU A O 1
ATOM 755 N N . LEU A 1 95 ? -0.947 6.350 1.692 1.00 69.94 95 LEU A N 1
ATOM 756 C CA . LEU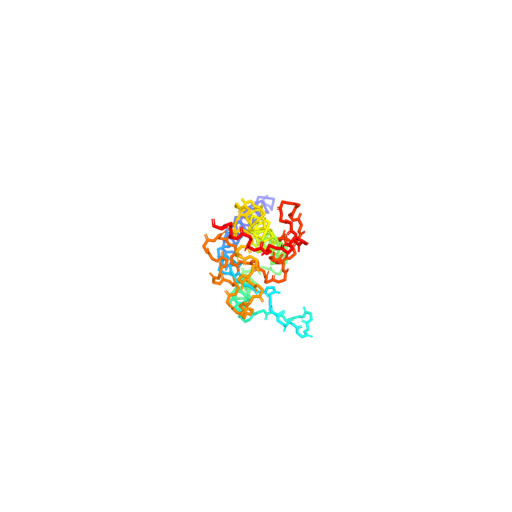 A 1 95 ? -2.082 7.277 1.776 1.00 69.94 95 LEU A CA 1
ATOM 757 C C . LEU A 1 95 ? -3.424 6.559 1.952 1.00 69.94 95 LEU A C 1
ATOM 759 O O . LEU A 1 95 ? -4.239 7.010 2.757 1.00 69.94 95 LEU A O 1
ATOM 763 N N . PHE A 1 96 ? -3.638 5.435 1.261 1.00 68.75 96 PHE A N 1
ATOM 764 C CA . PHE A 1 96 ? -4.881 4.664 1.371 1.00 68.75 96 PHE A CA 1
ATOM 765 C C . PHE A 1 96 ? -5.126 4.180 2.805 1.00 68.75 96 PHE A C 1
ATOM 767 O O . PHE A 1 96 ? -6.212 4.363 3.347 1.00 68.75 96 PHE A O 1
ATOM 774 N N . GLN A 1 97 ? -4.091 3.656 3.462 1.00 68.12 97 GLN A N 1
ATOM 775 C CA . GLN A 1 97 ? -4.216 3.145 4.822 1.00 68.12 97 GLN A CA 1
ATOM 776 C C . GLN A 1 97 ? -4.448 4.261 5.854 1.00 68.12 97 GLN A C 1
ATOM 778 O O . GLN A 1 97 ? -5.306 4.132 6.725 1.00 68.12 97 GLN A O 1
ATOM 783 N N . LYS A 1 98 ? -3.736 5.394 5.744 1.00 72.00 98 LYS A N 1
ATOM 784 C CA . LYS A 1 98 ? -3.984 6.562 6.612 1.00 72.00 98 LYS A CA 1
ATOM 785 C C . LYS A 1 98 ? -5.408 7.087 6.459 1.00 72.00 98 LYS A C 1
ATOM 787 O O . LYS A 1 98 ? -6.009 7.540 7.432 1.00 72.00 98 LYS A O 1
ATOM 792 N N . PHE A 1 99 ? -5.942 7.028 5.242 1.00 77.38 99 PHE A N 1
ATOM 793 C CA . PHE A 1 99 ? -7.323 7.393 4.974 1.00 77.38 99 PHE A CA 1
ATOM 794 C C . PHE A 1 99 ? -8.303 6.399 5.612 1.00 77.38 99 PHE A C 1
ATOM 796 O O . PHE A 1 99 ? -9.233 6.822 6.292 1.00 77.38 99 PHE A O 1
ATOM 803 N N . GLU A 1 100 ? -8.071 5.093 5.475 1.00 81.06 100 GLU A N 1
ATOM 804 C CA . GLU A 1 100 ? -8.901 4.055 6.096 1.00 81.06 100 GLU A CA 1
ATOM 805 C C . GLU A 1 100 ? -8.907 4.148 7.632 1.00 81.06 100 GLU A C 1
ATOM 807 O O . GLU A 1 100 ? -9.969 4.061 8.255 1.00 81.06 100 GLU A O 1
ATOM 812 N N . GLU A 1 101 ? -7.754 4.420 8.252 1.00 83.94 101 GLU A N 1
ATOM 813 C CA . GLU A 1 101 ? -7.653 4.664 9.695 1.00 83.94 101 GLU A CA 1
ATOM 814 C C . GLU A 1 101 ? -8.432 5.924 10.113 1.00 83.94 101 GLU A C 1
ATOM 816 O O . GLU A 1 101 ? -9.127 5.924 11.134 1.00 83.94 101 GLU A O 1
ATOM 821 N N . ALA A 1 102 ? -8.370 6.997 9.317 1.00 83.81 102 ALA A N 1
ATOM 822 C CA . ALA A 1 102 ? -9.118 8.224 9.579 1.00 83.81 102 ALA A CA 1
ATOM 823 C C . ALA A 1 102 ? -10.636 7.996 9.489 1.00 83.81 102 ALA A C 1
ATOM 825 O O . ALA A 1 102 ? -11.368 8.389 10.398 1.00 83.81 102 ALA A O 1
ATOM 826 N N . ILE A 1 103 ? -11.109 7.307 8.446 1.00 86.69 103 ILE A N 1
ATOM 827 C CA . ILE A 1 103 ? -12.528 6.957 8.286 1.00 86.69 103 ILE A CA 1
ATOM 828 C C . ILE A 1 103 ? -12.997 6.044 9.422 1.00 86.69 103 ILE A C 1
ATOM 830 O O . ILE A 1 103 ? -14.039 6.300 10.022 1.00 86.69 103 ILE A O 1
ATOM 834 N N . SER A 1 104 ? -12.211 5.029 9.778 1.00 90.31 104 SER A N 1
ATOM 835 C CA . SER A 1 104 ? -12.512 4.133 10.902 1.00 90.31 104 SER A CA 1
ATOM 836 C C . SER A 1 104 ? -12.576 4.891 12.232 1.00 90.31 104 SER A C 1
ATOM 838 O O . SER A 1 104 ? -13.479 4.670 13.036 1.00 90.31 104 SER A O 1
ATOM 840 N N . SER A 1 105 ? -11.674 5.854 12.444 1.00 90.56 105 SER A N 1
ATOM 841 C CA . SER A 1 105 ? -11.703 6.730 13.621 1.00 90.56 105 SER A CA 1
ATOM 842 C C . SER A 1 105 ? -12.984 7.569 13.669 1.00 90.56 105 SER A C 1
ATOM 844 O O . SER A 1 105 ? -13.637 7.638 14.709 1.00 90.56 105 SER A O 1
ATOM 846 N N . LEU A 1 106 ? -13.383 8.165 12.540 1.00 90.06 106 LEU A N 1
ATOM 847 C CA . LEU A 1 106 ? -14.624 8.939 12.431 1.00 90.06 106 LEU A CA 1
ATOM 848 C C . LEU A 1 106 ? -15.863 8.078 12.688 1.00 90.06 106 LEU A C 1
ATOM 850 O O . LEU A 1 106 ? -16.783 8.534 13.368 1.00 90.06 106 LEU A O 1
ATOM 854 N N . ARG A 1 107 ? -15.877 6.831 12.199 1.00 92.00 107 ARG A N 1
ATOM 855 C CA . ARG A 1 107 ? -16.945 5.858 12.475 1.00 92.00 107 ARG A CA 1
ATOM 856 C C . ARG A 1 107 ? -17.087 5.618 13.974 1.00 92.00 107 ARG A C 1
ATOM 858 O O . ARG A 1 107 ? -18.187 5.779 14.491 1.00 92.00 107 ARG A O 1
ATOM 865 N N . LEU A 1 108 ? -15.989 5.339 14.685 1.00 92.56 108 LEU A N 1
ATOM 866 C CA . LEU A 1 108 ? -16.005 5.126 16.141 1.00 92.56 108 LEU A CA 1
ATOM 867 C C . LEU A 1 108 ? -16.453 6.364 16.927 1.00 92.56 108 LEU A C 1
ATOM 869 O O . LEU A 1 108 ? -17.237 6.257 17.875 1.00 92.56 108 LEU A O 1
ATOM 873 N N . LEU A 1 109 ? -15.997 7.549 16.518 1.00 90.06 109 LEU A N 1
ATOM 874 C CA . LEU A 1 109 ? -16.418 8.812 17.130 1.00 90.06 109 LEU A CA 1
ATOM 875 C C . LEU A 1 109 ? -17.908 9.098 16.905 1.00 90.06 109 LEU A C 1
ATOM 877 O O . LEU A 1 109 ? -18.540 9.716 17.756 1.00 90.06 109 LEU A O 1
ATOM 881 N N . SER A 1 110 ? -18.474 8.590 15.811 1.00 91.12 110 SER A N 1
ATOM 882 C CA . SER A 1 110 ? -19.871 8.801 15.415 1.00 91.12 110 SER A CA 1
ATOM 883 C C . SER A 1 110 ? -20.840 7.729 15.940 1.00 91.12 110 SER A C 1
ATOM 885 O O . SER A 1 110 ? -22.048 7.852 15.744 1.00 91.12 110 SER A O 1
ATOM 887 N N . VAL A 1 111 ? -20.353 6.678 16.617 1.00 92.50 111 VAL A N 1
ATOM 888 C CA . VAL A 1 111 ? -21.205 5.636 17.226 1.00 92.50 111 VAL A CA 1
ATOM 889 C C . VAL A 1 111 ? -22.170 6.269 18.247 1.00 92.50 111 VAL A C 1
ATOM 891 O O . VAL A 1 111 ? -21.740 7.122 19.026 1.00 92.50 111 VAL A O 1
ATOM 894 N N . PRO A 1 112 ? -23.449 5.862 18.328 1.00 92.44 112 PRO A N 1
ATOM 895 C CA . PRO A 1 112 ? -24.364 6.364 19.355 1.00 92.44 112 PRO A CA 1
ATOM 896 C C . PRO A 1 112 ? -23.815 6.183 20.779 1.00 92.44 112 PRO A C 1
ATOM 898 O O . PRO A 1 112 ? -23.195 5.162 21.079 1.00 92.44 112 PRO A O 1
ATOM 901 N N . THR A 1 113 ? -24.062 7.143 21.677 1.00 89.81 113 THR A N 1
ATOM 902 C CA . THR A 1 113 ? -23.462 7.192 23.027 1.00 89.81 113 THR A CA 1
ATOM 903 C C . THR A 1 113 ? -23.613 5.880 23.802 1.00 89.81 113 THR A C 1
ATOM 905 O O . THR A 1 113 ? -22.629 5.361 24.321 1.00 89.81 113 THR A O 1
ATOM 908 N N . GLY A 1 114 ? -24.813 5.287 23.829 1.00 86.88 114 GLY A N 1
ATOM 909 C CA . GLY A 1 114 ? -25.053 4.017 24.527 1.00 86.88 114 GLY A CA 1
ATOM 910 C C . GLY A 1 114 ? -24.203 2.864 23.983 1.00 86.88 114 GLY A C 1
ATOM 911 O O . GLY A 1 114 ? -23.554 2.151 24.746 1.00 86.88 114 GLY A O 1
ATOM 912 N N . SER A 1 115 ? -24.136 2.728 22.657 1.00 90.19 115 SER A N 1
ATOM 913 C CA . SER A 1 115 ? -23.293 1.729 21.994 1.00 90.19 115 SER A CA 1
ATOM 914 C C . SER A 1 115 ? -21.809 1.984 22.249 1.00 90.19 115 SER A C 1
ATOM 916 O O . SER A 1 115 ? -21.069 1.040 22.490 1.00 90.19 115 SER A O 1
ATOM 918 N N . ALA A 1 116 ? -21.374 3.244 22.267 1.00 91.38 116 ALA A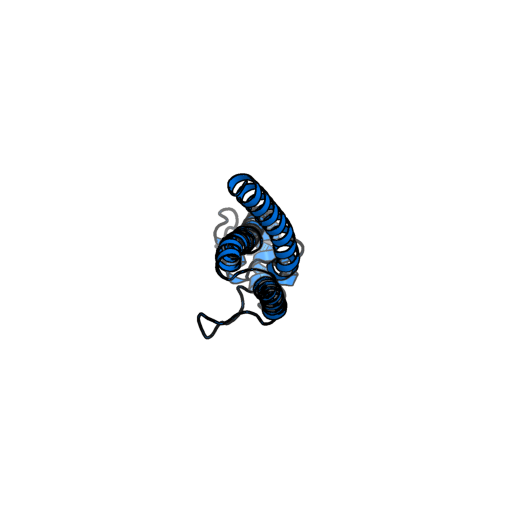 N 1
ATOM 919 C CA . ALA A 1 116 ? -19.986 3.603 22.537 1.00 91.38 116 ALA A CA 1
ATOM 920 C C . ALA A 1 116 ? -19.560 3.282 23.984 1.00 91.38 116 ALA A C 1
ATOM 922 O O . ALA A 1 116 ? -18.439 2.818 24.197 1.00 91.38 116 ALA A O 1
ATOM 923 N N . ILE A 1 117 ? -20.450 3.449 24.973 1.00 90.06 117 ILE A N 1
ATOM 924 C CA . ILE A 1 117 ? -20.203 3.031 26.367 1.00 90.06 117 ILE A CA 1
ATOM 925 C C . ILE A 1 117 ? -19.984 1.515 26.442 1.00 90.06 117 ILE A C 1
ATOM 927 O O . ILE A 1 117 ? -19.003 1.060 27.040 1.00 90.06 117 ILE A O 1
ATOM 931 N N . LEU A 1 118 ? -20.889 0.740 25.835 1.00 91.62 118 LEU A N 1
ATOM 932 C CA . LEU A 1 118 ? -20.825 -0.722 25.836 1.00 91.62 118 LEU A CA 1
ATOM 933 C C . LEU A 1 118 ? -19.573 -1.219 25.112 1.00 91.62 118 LEU A C 1
ATOM 935 O O . LEU A 1 118 ? -18.797 -1.974 25.691 1.00 91.62 118 LEU A O 1
ATOM 939 N N . LEU A 1 119 ? -19.329 -0.707 23.907 1.00 92.88 119 LEU A N 1
ATOM 940 C CA . LEU A 1 119 ? -18.187 -1.060 23.072 1.00 92.88 119 LEU A CA 1
ATOM 941 C C . LEU A 1 119 ? -16.857 -0.745 23.769 1.00 92.88 119 LEU A C 1
ATOM 943 O O . LEU A 1 119 ? -15.954 -1.578 23.803 1.00 92.88 119 LEU A O 1
ATOM 947 N N . ARG A 1 120 ? -16.736 0.422 24.416 1.00 93.12 120 ARG A N 1
ATOM 948 C CA . ARG A 1 120 ? -15.554 0.761 25.224 1.00 93.12 120 ARG A CA 1
ATOM 949 C C . ARG A 1 120 ? -15.359 -0.216 26.386 1.00 93.12 120 ARG A C 1
ATOM 951 O O . ARG A 1 120 ? -14.228 -0.616 26.658 1.00 93.12 120 ARG A O 1
ATOM 958 N N . SER A 1 121 ? -16.432 -0.562 27.099 1.00 91.69 121 SER A N 1
ATOM 959 C CA . SER A 1 121 ? -16.393 -1.512 28.222 1.00 91.69 121 SER A CA 1
ATOM 960 C C . SER A 1 121 ? -15.952 -2.901 27.761 1.00 91.69 121 SER A C 1
ATOM 962 O O . SER A 1 121 ? -15.099 -3.520 28.395 1.00 91.69 121 SER A O 1
ATOM 964 N N . GLU A 1 122 ? -16.474 -3.350 26.622 1.00 93.81 122 GLU A N 1
ATOM 965 C CA . GLU A 1 122 ? -16.125 -4.617 25.988 1.00 93.81 122 GLU A CA 1
ATOM 966 C C . GLU A 1 122 ? -14.647 -4.647 25.581 1.00 93.81 122 GLU A C 1
ATOM 968 O O . GLU A 1 122 ? -13.907 -5.513 26.035 1.00 93.81 122 GLU A O 1
ATOM 973 N N . ILE A 1 123 ? -14.161 -3.633 24.858 1.00 93.56 123 ILE A N 1
ATOM 974 C CA . ILE A 1 123 ? -12.745 -3.527 24.462 1.00 93.56 123 ILE A CA 1
ATOM 975 C C . ILE A 1 123 ? -11.815 -3.470 25.685 1.00 93.56 123 ILE A C 1
ATOM 977 O O . ILE A 1 123 ? -10.695 -3.983 25.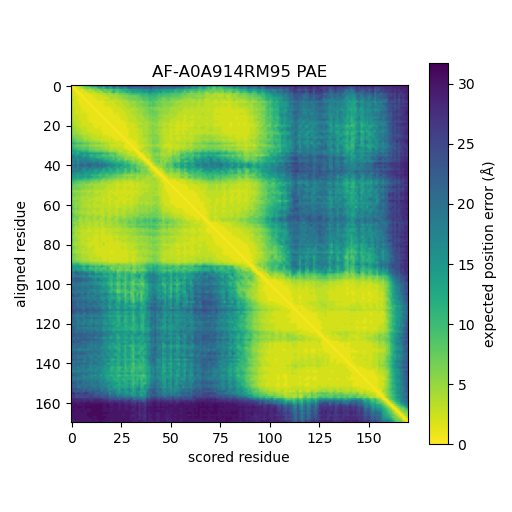647 1.00 93.56 123 ILE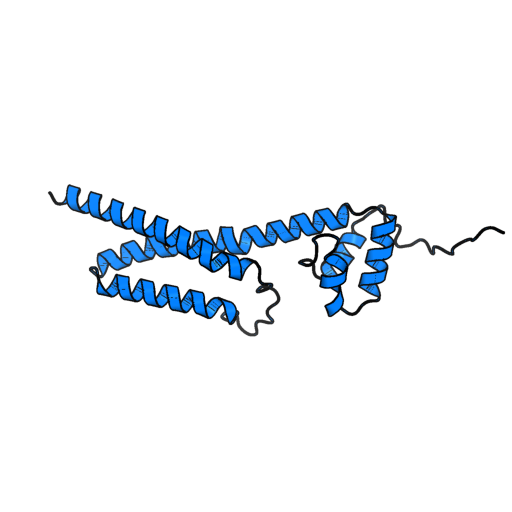 A O 1
ATOM 981 N N . LYS A 1 124 ? -12.235 -2.857 26.800 1.00 93.00 124 LYS A N 1
ATOM 982 C CA . LYS A 1 124 ? -11.440 -2.847 28.042 1.00 93.00 124 LYS A CA 1
ATOM 983 C C . LYS A 1 124 ? -11.363 -4.216 28.715 1.00 93.00 124 LYS A C 1
ATOM 985 O O . LYS A 1 124 ? -10.334 -4.518 29.307 1.00 93.00 124 LYS A O 1
ATOM 990 N N . LYS A 1 125 ? -12.421 -5.021 28.643 1.00 93.44 125 LYS A N 1
ATOM 991 C CA . LYS A 1 125 ? -12.494 -6.328 29.313 1.00 93.44 125 LYS A CA 1
ATOM 992 C C . LYS A 1 125 ? -11.942 -7.469 28.462 1.00 93.44 125 LYS A C 1
ATOM 994 O O . LYS A 1 125 ? -11.473 -8.454 29.020 1.00 93.44 125 LYS A O 1
ATOM 999 N N . SER A 1 126 ? -11.981 -7.330 27.142 1.00 92.94 126 SER A N 1
ATOM 1000 C CA . SER A 1 126 ? -11.545 -8.372 26.217 1.00 92.94 126 SER A CA 1
ATOM 1001 C C . SER A 1 126 ? -10.014 -8.427 26.055 1.00 92.94 126 SER A C 1
ATOM 1003 O O . SER A 1 126 ? -9.327 -7.421 26.269 1.00 92.94 126 SER A O 1
ATOM 1005 N N . PRO A 1 127 ? -9.452 -9.588 25.671 1.00 92.44 127 PRO A N 1
ATOM 1006 C CA . PRO A 1 127 ? -8.072 -9.716 25.199 1.00 92.44 127 PRO A CA 1
ATOM 1007 C C . PRO A 1 127 ? -7.792 -8.824 23.981 1.00 92.44 127 PRO A C 1
ATOM 1009 O O . PRO A 1 127 ? -8.707 -8.471 23.233 1.00 92.44 127 PRO A O 1
ATOM 1012 N N . GLU A 1 128 ? -6.530 -8.441 23.776 1.00 88.00 128 GLU A N 1
ATOM 1013 C CA . GLU A 1 128 ? -6.158 -7.524 22.690 1.00 88.00 128 GLU A CA 1
ATOM 1014 C C . GLU A 1 128 ? -6.447 -8.116 21.306 1.00 88.00 128 GLU A C 1
ATOM 1016 O O . GLU A 1 128 ? -6.963 -7.410 20.437 1.00 88.00 128 GLU A O 1
ATOM 1021 N N . GLU A 1 129 ? -6.246 -9.421 21.151 1.00 90.62 129 GLU A N 1
ATOM 1022 C CA . GLU A 1 129 ? -6.465 -10.186 19.923 1.00 90.62 129 GLU A CA 1
ATOM 1023 C C . GLU A 1 129 ? -7.931 -10.149 19.466 1.00 90.62 129 GLU A C 1
ATOM 1025 O O . GLU A 1 129 ? -8.220 -10.237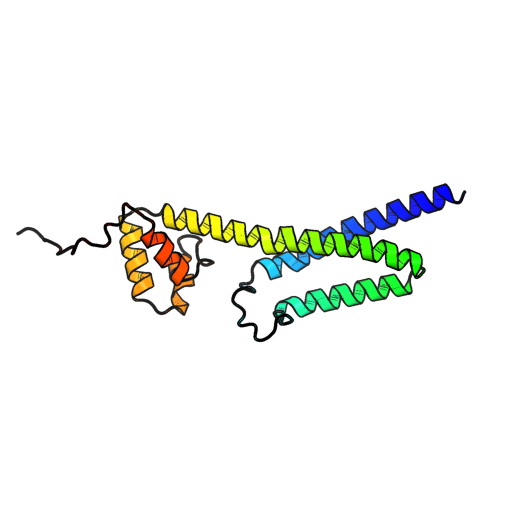 18.273 1.00 90.62 129 GLU A O 1
ATOM 1030 N N . MET A 1 130 ? -8.873 -9.967 20.399 1.00 92.00 130 MET A N 1
ATOM 1031 C CA . MET A 1 130 ? -10.305 -9.894 20.092 1.00 92.00 130 MET A CA 1
ATOM 1032 C C . MET A 1 130 ? -10.748 -8.512 19.600 1.00 92.00 130 MET A C 1
ATOM 1034 O O . MET A 1 130 ? -11.846 -8.383 19.061 1.00 92.00 130 MET A O 1
ATOM 1038 N N . THR A 1 131 ? -9.915 -7.477 19.744 1.00 91.75 131 THR A N 1
ATOM 1039 C CA . THR A 1 131 ? -10.287 -6.091 19.411 1.00 91.75 131 THR A CA 1
ATOM 1040 C C . THR A 1 131 ? -10.731 -5.952 17.957 1.00 91.75 131 THR A C 1
ATOM 1042 O O . THR A 1 131 ? -11.756 -5.332 17.686 1.00 91.75 131 THR A O 1
ATOM 1045 N N . ALA A 1 132 ? -10.001 -6.561 17.018 1.00 89.62 132 ALA A N 1
ATOM 1046 C CA . ALA A 1 132 ? -10.337 -6.485 15.598 1.00 89.62 132 ALA A CA 1
ATOM 1047 C C . ALA A 1 132 ? -11.718 -7.093 15.300 1.00 89.62 132 ALA A C 1
ATOM 1049 O O . ALA A 1 132 ? -12.474 -6.530 14.512 1.00 89.62 132 ALA A O 1
ATOM 1050 N N . ALA A 1 133 ? -12.072 -8.197 15.969 1.00 92.94 133 ALA A N 1
ATOM 1051 C CA . ALA A 1 133 ? -13.375 -8.843 15.829 1.00 92.94 133 ALA A CA 1
ATOM 1052 C C . ALA A 1 133 ? -14.505 -8.009 16.453 1.00 92.94 133 ALA A C 1
ATOM 1054 O O . ALA A 1 133 ? -15.568 -7.881 15.854 1.00 92.94 133 ALA A O 1
ATOM 1055 N N . ILE A 1 134 ? -14.259 -7.391 17.613 1.00 94.31 134 ILE A N 1
ATOM 1056 C CA . ILE A 1 134 ? -15.216 -6.502 18.294 1.00 94.31 134 ILE A CA 1
ATOM 1057 C C . ILE A 1 134 ? -15.507 -5.247 17.454 1.00 94.31 134 ILE A C 1
ATOM 1059 O O . ILE A 1 134 ? -16.636 -4.765 17.416 1.00 94.31 134 ILE A O 1
ATOM 1063 N N . LEU A 1 135 ? -14.496 -4.715 16.759 1.00 93.25 135 LEU A N 1
ATOM 1064 C CA . LEU A 1 135 ? -14.617 -3.518 15.920 1.00 93.25 135 LEU A CA 1
ATOM 1065 C C . LEU A 1 135 ? -15.091 -3.805 14.487 1.00 93.25 135 LEU A C 1
ATOM 1067 O O . LEU A 1 135 ? -15.467 -2.870 13.776 1.00 93.25 135 LEU A O 1
ATOM 1071 N N . ALA A 1 136 ? -15.091 -5.067 14.052 1.00 92.56 136 ALA A N 1
ATOM 1072 C CA . ALA A 1 136 ? -15.499 -5.455 12.703 1.00 92.56 136 ALA A CA 1
ATOM 1073 C C . ALA A 1 136 ? -16.937 -5.025 12.338 1.00 92.56 136 ALA A C 1
ATOM 1075 O O . ALA A 1 136 ? -17.107 -4.490 11.246 1.00 92.56 136 ALA A O 1
ATOM 1076 N N . PRO A 1 137 ? -17.957 -5.133 13.220 1.00 93.44 137 PRO A N 1
ATOM 1077 C CA . PRO A 1 137 ? -19.314 -4.656 12.927 1.00 93.44 137 PRO A CA 1
ATOM 1078 C C . PRO A 1 137 ? -19.417 -3.146 12.670 1.00 93.44 137 PRO A C 1
ATOM 1080 O O . PRO A 1 137 ? -20.432 -2.677 12.163 1.00 93.44 137 PRO A O 1
ATOM 1083 N N . TYR A 1 138 ? -18.387 -2.384 13.043 1.00 90.88 138 TYR A N 1
ATOM 1084 C CA . TYR A 1 138 ? -18.307 -0.934 12.870 1.00 90.88 138 TYR A CA 1
ATOM 1085 C C . TYR A 1 138 ? -17.379 -0.534 11.717 1.00 90.88 138 TYR A C 1
ATOM 1087 O O . TYR A 1 138 ? -17.027 0.641 11.607 1.00 90.88 138 TYR A O 1
ATOM 1095 N N . ASP A 1 139 ? -16.942 -1.500 10.900 1.00 88.69 139 ASP A N 1
ATOM 1096 C CA . ASP A 1 139 ? -15.933 -1.327 9.853 1.00 88.69 139 ASP A CA 1
ATOM 1097 C C . ASP A 1 139 ? -14.692 -0.571 10.364 1.00 88.69 139 ASP A C 1
ATOM 1099 O O . ASP A 1 139 ? -14.207 0.372 9.728 1.00 88.69 139 ASP A O 1
ATOM 1103 N N . ALA A 1 140 ? -14.229 -0.942 11.563 1.00 91.19 140 ALA A N 1
ATOM 1104 C CA . ALA A 1 140 ? -13.127 -0.285 12.265 1.00 91.19 140 ALA A CA 1
ATOM 1105 C C . ALA A 1 140 ? -12.066 -1.279 12.771 1.00 91.19 140 ALA A C 1
ATOM 1107 O O . ALA A 1 140 ? -11.290 -0.959 13.670 1.00 91.19 140 ALA A O 1
ATOM 1108 N N . SER A 1 141 ? -12.001 -2.482 12.188 1.00 89.25 141 SER A N 1
ATOM 1109 C CA . SER A 1 141 ? -11.056 -3.544 12.571 1.00 89.25 141 SER A CA 1
ATOM 1110 C C . SER A 1 141 ? -9.581 -3.160 12.400 1.00 89.25 141 SER A C 1
ATOM 1112 O O . SER A 1 141 ? -8.717 -3.796 12.996 1.00 89.25 141 SER A O 1
ATOM 1114 N N . VAL A 1 142 ? -9.287 -2.124 11.604 1.00 86.56 142 VAL A N 1
ATOM 1115 C CA . VAL A 1 142 ? -7.930 -1.585 11.408 1.00 86.56 142 VAL A CA 1
ATOM 1116 C C . VAL A 1 142 ? -7.423 -0.791 12.623 1.00 86.56 142 VAL A C 1
ATOM 1118 O O . VAL A 1 142 ? -6.226 -0.548 12.760 1.00 86.56 142 VAL A O 1
ATOM 1121 N N . ILE A 1 143 ? -8.320 -0.366 13.522 1.00 87.94 143 ILE A N 1
ATOM 1122 C CA . ILE A 1 143 ? -7.974 0.455 14.683 1.00 87.94 143 ILE A CA 1
ATOM 1123 C C . ILE A 1 143 ? -7.448 -0.432 15.815 1.00 87.94 143 ILE A C 1
ATOM 1125 O O . ILE A 1 143 ? -8.132 -1.332 16.299 1.00 87.94 143 ILE A O 1
ATOM 1129 N N . SER A 1 144 ? -6.240 -0.131 16.298 1.00 89.31 144 SER A N 1
ATOM 1130 C CA . SER A 1 144 ? -5.668 -0.812 17.466 1.00 89.31 144 SER A CA 1
ATOM 1131 C C . SER A 1 144 ? -6.471 -0.548 18.743 1.00 89.31 144 SER A C 1
ATOM 1133 O O . SER A 1 144 ? -7.074 0.516 18.916 1.00 89.31 144 SER A O 1
ATOM 1135 N N . ARG A 1 145 ? -6.396 -1.477 19.701 1.00 91.56 145 ARG A N 1
ATOM 1136 C CA . ARG A 1 145 ? -7.064 -1.370 21.007 1.00 91.56 145 ARG A CA 1
ATOM 1137 C C . ARG A 1 145 ? -6.798 -0.041 21.698 1.00 91.56 145 ARG A C 1
ATOM 1139 O O . ARG A 1 145 ? -7.728 0.659 22.096 1.00 91.56 145 ARG A O 1
ATOM 1146 N N . ARG A 1 146 ? -5.520 0.326 21.813 1.00 91.50 146 ARG A N 1
ATOM 1147 C CA . ARG A 1 146 ? -5.091 1.580 22.440 1.00 91.50 146 ARG A CA 1
ATOM 1148 C C . ARG A 1 146 ? -5.724 2.785 21.748 1.00 91.50 146 ARG A C 1
ATOM 1150 O O . ARG A 1 146 ? -6.254 3.663 22.420 1.00 91.50 146 ARG A O 1
ATOM 1157 N N . ARG A 1 147 ? -5.702 2.813 20.411 1.00 90.44 147 ARG A N 1
ATOM 1158 C CA . ARG A 1 147 ? -6.260 3.915 19.622 1.00 90.44 147 ARG A CA 1
ATOM 1159 C C . ARG A 1 147 ? -7.775 4.014 19.784 1.00 90.44 147 ARG A C 1
ATOM 1161 O O . ARG A 1 147 ? -8.262 5.118 20.003 1.00 90.44 147 ARG A O 1
ATOM 1168 N N . ALA A 1 148 ? -8.495 2.893 19.748 1.00 92.56 148 ALA A N 1
ATOM 1169 C CA . ALA A 1 148 ? -9.938 2.859 19.981 1.00 92.56 148 ALA A CA 1
ATOM 1170 C C . ALA A 1 148 ? -10.301 3.431 21.360 1.00 92.56 148 ALA A C 1
ATOM 1172 O O . ALA A 1 148 ? -11.176 4.287 21.463 1.00 92.56 148 ALA A O 1
ATOM 1173 N N . LEU A 1 149 ? -9.587 3.024 22.417 1.00 93.19 149 LEU A N 1
ATOM 1174 C CA . LEU A 1 149 ? -9.812 3.544 23.770 1.00 93.19 149 LEU A CA 1
ATOM 1175 C C . LEU A 1 149 ? -9.551 5.051 23.862 1.00 93.19 149 LEU A C 1
ATOM 1177 O O . LEU A 1 149 ? -10.384 5.764 24.419 1.00 93.19 149 LEU A O 1
ATOM 1181 N N . THR A 1 150 ? -8.465 5.543 23.258 1.00 92.88 150 THR A N 1
ATOM 1182 C CA . THR A 1 150 ? -8.183 6.985 23.184 1.00 92.88 150 THR A CA 1
ATOM 1183 C C . THR A 1 150 ? -9.272 7.745 22.421 1.00 92.88 150 THR A C 1
ATOM 1185 O O . THR A 1 150 ? -9.662 8.826 22.847 1.00 92.88 150 THR A O 1
ATOM 1188 N N . LEU A 1 151 ? -9.800 7.197 21.320 1.00 91.81 151 LEU A N 1
ATOM 1189 C CA . LEU A 1 151 ? -10.896 7.824 20.567 1.00 91.81 151 LEU A CA 1
ATOM 1190 C C . LEU A 1 151 ? -12.166 7.945 21.418 1.00 91.81 151 LEU A C 1
ATOM 1192 O O . LEU A 1 151 ? -12.807 8.991 21.419 1.00 91.81 151 LEU A O 1
ATOM 1196 N N . PHE A 1 152 ? -12.512 6.915 22.195 1.00 92.25 152 PHE A N 1
ATOM 1197 C CA . PHE A 1 152 ? -13.629 7.021 23.137 1.00 92.25 152 PHE A CA 1
ATOM 1198 C C . PHE A 1 152 ? -13.341 7.992 24.288 1.00 92.25 152 PHE A C 1
ATOM 1200 O O . PHE A 1 152 ? -14.262 8.604 24.809 1.00 92.25 152 PHE A O 1
ATOM 1207 N N . GLU A 1 153 ? -12.087 8.177 24.691 1.00 89.38 153 GLU A N 1
ATOM 1208 C CA . GLU A 1 153 ? -11.731 9.171 25.712 1.00 89.38 153 GLU A CA 1
ATOM 1209 C C . GLU A 1 153 ? -11.857 10.617 25.220 1.00 89.38 153 GLU A C 1
ATOM 1211 O O . GLU A 1 153 ? -12.104 11.517 26.017 1.00 89.38 153 GLU A O 1
ATOM 1216 N N . GLN A 1 154 ? -11.753 10.841 23.909 1.00 87.25 154 GLN A N 1
ATOM 1217 C CA . GLN A 1 154 ? -11.934 12.156 23.282 1.00 87.25 154 GLN A CA 1
ATOM 1218 C C . GLN A 1 154 ? -13.402 12.586 23.174 1.00 87.25 154 GLN A C 1
ATOM 1220 O O . GLN A 1 154 ? -13.690 13.735 22.840 1.00 87.25 154 GLN A O 1
ATOM 1225 N N . ARG A 1 155 ? -14.340 11.674 23.427 1.00 87.31 155 ARG A N 1
ATOM 1226 C CA . ARG A 1 155 ? -15.770 11.940 23.317 1.00 87.31 155 ARG A CA 1
ATOM 1227 C C . ARG A 1 155 ? -16.303 12.608 24.575 1.00 87.31 155 ARG A C 1
ATOM 1229 O O . ARG A 1 155 ? -16.446 11.972 25.614 1.00 87.31 155 ARG A O 1
ATOM 1236 N N . CYS A 1 156 ? -16.669 13.880 24.451 1.00 80.69 156 CYS A N 1
ATOM 1237 C CA . CYS A 1 156 ? -17.227 14.664 25.553 1.00 80.69 156 CYS A CA 1
ATOM 1238 C C . CYS A 1 156 ? -18.586 14.142 26.061 1.00 80.69 156 CYS A C 1
ATOM 1240 O O . CYS A 1 156 ? -18.956 14.423 27.197 1.00 80.69 156 CYS A O 1
ATOM 1242 N N . ASP A 1 157 ? -19.341 13.410 25.233 1.00 83.38 157 ASP A N 1
ATOM 1243 C CA . ASP A 1 157 ? -20.650 12.844 25.586 1.00 83.38 157 ASP A CA 1
ATOM 1244 C C . ASP A 1 157 ? -20.548 11.567 26.434 1.00 83.38 157 ASP A C 1
ATOM 1246 O O . ASP A 1 157 ? -21.493 11.198 27.134 1.00 83.38 157 ASP A O 1
ATOM 1250 N N . LEU A 1 158 ? -19.391 10.903 26.411 1.00 76.62 158 LEU A N 1
ATOM 1251 C CA . LEU A 1 158 ? -19.096 9.787 27.293 1.00 76.62 158 LEU A CA 1
ATOM 1252 C C . LEU A 1 158 ? -18.683 10.363 28.647 1.00 76.62 158 LEU A C 1
ATOM 1254 O O . LEU A 1 158 ? -17.533 10.726 28.863 1.00 76.62 158 LEU A O 1
ATOM 1258 N N . GLN A 1 159 ? -19.622 10.475 29.582 1.00 67.12 159 GLN A N 1
ATOM 1259 C CA . GLN A 1 159 ? -19.300 10.848 30.959 1.00 67.12 159 GLN A CA 1
ATOM 1260 C C . GLN A 1 159 ? -18.470 9.730 31.609 1.00 67.12 159 GLN A C 1
ATOM 1262 O O . GLN A 1 159 ? -19.001 8.779 32.169 1.00 67.12 159 GLN A O 1
ATOM 1267 N N . LEU A 1 160 ? -17.143 9.822 31.514 1.00 61.91 160 LEU A N 1
ATOM 1268 C CA . LEU A 1 160 ? -16.213 8.783 31.975 1.00 61.91 160 LEU A CA 1
ATOM 1269 C C . LEU A 1 160 ? -16.110 8.660 33.505 1.00 61.91 160 LEU A C 1
ATOM 1271 O O . LEU A 1 160 ? -15.478 7.717 33.977 1.00 61.91 160 LEU A O 1
ATOM 1275 N N . ASN A 1 161 ? -16.733 9.585 34.246 1.00 51.44 161 ASN A N 1
ATOM 1276 C CA . ASN A 1 161 ? -16.595 9.753 35.696 1.00 51.44 161 ASN A CA 1
ATOM 1277 C C . ASN A 1 161 ? -17.919 9.715 36.478 1.00 51.44 161 ASN A C 1
ATOM 1279 O O . ASN A 1 161 ? -17.914 10.012 37.670 1.00 51.44 161 ASN A O 1
ATOM 1283 N N . SER A 1 162 ? -19.055 9.381 35.865 1.00 48.62 162 SER A N 1
ATOM 1284 C CA . SER A 1 162 ? -20.248 9.083 36.655 1.00 48.62 162 SER A CA 1
ATOM 1285 C C . SER A 1 162 ? -20.263 7.590 36.946 1.00 48.62 162 SER A C 1
ATOM 1287 O O . SER A 1 162 ? -20.490 6.770 36.060 1.00 48.62 162 SER A O 1
ATOM 1289 N N . ASP A 1 163 ? -20.003 7.236 38.206 1.00 44.75 163 ASP A N 1
ATOM 1290 C CA . ASP A 1 163 ? -20.492 5.994 38.791 1.00 44.75 163 ASP A CA 1
ATOM 1291 C C . ASP A 1 163 ? -21.979 5.883 38.450 1.00 44.75 163 ASP A C 1
ATOM 1293 O O . ASP A 1 163 ? -22.843 6.453 39.121 1.00 44.75 163 ASP A O 1
ATOM 1297 N N . VAL A 1 164 ? -22.294 5.157 37.378 1.00 45.56 164 VAL A N 1
ATOM 1298 C CA . VAL A 1 164 ? -23.648 4.701 37.099 1.00 45.56 164 VAL A CA 1
ATOM 1299 C C . VAL A 1 164 ? -23.905 3.578 38.096 1.00 45.56 164 VAL A C 1
ATOM 1301 O O . VAL A 1 164 ? -23.928 2.394 37.770 1.00 45.56 164 VAL A O 1
ATOM 1304 N N . THR A 1 165 ? -24.093 3.964 39.359 1.00 39.75 165 THR A N 1
ATOM 1305 C CA . THR A 1 165 ? -24.980 3.225 40.243 1.00 39.75 165 THR A CA 1
ATOM 1306 C C . THR A 1 165 ? -26.307 3.230 39.507 1.00 39.75 165 THR A C 1
ATOM 1308 O O . THR A 1 165 ? -26.990 4.252 39.437 1.00 39.75 165 THR A O 1
ATOM 1311 N N . LEU A 1 166 ? -26.622 2.103 38.872 1.00 46.81 166 LEU A N 1
ATOM 1312 C CA . LEU A 1 166 ? -27.946 1.799 38.361 1.00 46.81 166 LEU A CA 1
ATOM 1313 C C . LEU A 1 166 ? -28.910 1.940 39.543 1.00 46.81 166 LEU A C 1
ATOM 1315 O O . LEU A 1 166 ? -29.160 0.991 40.281 1.00 46.81 166 LEU A O 1
ATOM 1319 N N . ARG A 1 167 ? -29.421 3.155 39.758 1.00 40.41 167 ARG A N 1
ATOM 1320 C CA . ARG A 1 167 ? -30.604 3.409 40.569 1.00 40.41 167 ARG A CA 1
ATOM 1321 C C . ARG A 1 167 ? -31.770 2.845 39.776 1.00 40.41 167 ARG A C 1
ATOM 1323 O O . ARG A 1 167 ? -32.484 3.569 39.090 1.00 40.41 167 ARG A O 1
ATOM 1330 N N . LEU A 1 168 ? -31.912 1.525 39.840 1.00 38.34 168 LEU A N 1
ATOM 1331 C CA . LEU A 1 168 ? -33.186 0.874 39.611 1.00 38.34 168 LEU A CA 1
ATOM 1332 C C . LEU A 1 168 ? -34.109 1.424 40.700 1.00 38.34 168 LEU A C 1
ATOM 1334 O O . LEU A 1 168 ? -33.929 1.151 41.887 1.00 38.34 168 LEU A O 1
ATOM 1338 N N . TYR A 1 169 ? -34.986 2.337 40.293 1.00 39.25 169 TYR A N 1
ATOM 1339 C CA . TYR A 1 169 ? -36.026 2.875 41.152 1.00 39.25 169 TYR A CA 1
ATOM 1340 C C . TYR A 1 169 ? -36.954 1.738 41.604 1.00 39.25 169 TYR A C 1
ATOM 1342 O O . TYR A 1 169 ? -37.186 0.790 40.857 1.00 39.25 169 TYR A O 1
ATOM 1350 N N . ARG A 1 170 ? -37.387 1.880 42.863 1.00 36.59 170 ARG A N 1
ATOM 1351 C CA . ARG A 1 170 ? -38.294 1.029 43.648 1.00 36.59 170 ARG A CA 1
ATOM 1352 C C . ARG A 1 170 ? -39.487 0.472 42.884 1.00 36.59 170 ARG A C 1
ATOM 1354 O O . ARG A 1 170 ? -40.080 1.249 42.105 1.00 36.59 170 ARG A O 1
#

Mean predicted aligned error: 11.81 Å